Protein AF-A0A505BU95-F1 (afdb_monomer)

Organism: Salmonella enterica (NCBI:txid28901)

Foldseek 3Di:
DKAAQDPQLVVQLVVCVVVVHDNVRSCVVSVIDDDPDDDDHPPPPPDPDVPDDLVVQLVVQLCVQLVVPLVCLVVPDPDPVSVVVSVVSSVVSNVVSDPPDPDPDPDD

InterPro domains:
  IPR001010 Thionin [PF00321] (1-41)
  IPR001010 Thionin [PR00287] (2-20)
  IPR001010 Thionin [PR00287] (25-44)
  IPR001010 Thionin [PS00271] (3-16)
  IPR001010 Thionin [PTHR33920] (1-106)
  IPR036391 Thionin-like superfamily [G3DSA:3.30.1350.10] (1-44)
  IPR036391 Thionin-like superfamily [SSF57429] (1-43)

pLDDT: mean 73.79, std 19.02, range [35.72, 97.88]

Sequence (108 aa):
KSCCPSTSARNIYNTCRFAGGSRPLCAKTSGCKIVDGKCTPPNDKLSLFPHSEEADVTDFCKLGCTSSVCNNINAFVGSEEVNDAVEHCNNACYRFCSKDIDIPTVVA

Solvent-accessible surface area (backbone atoms only — not comparable to full-atom values): 6455 Å² total; per-residue (Å²): 86,78,38,52,90,43,72,67,28,43,51,48,28,50,51,33,46,71,75,67,44,51,72,70,57,20,21,63,77,27,67,27,44,78,42,98,61,81,72,72,69,83,64,91,70,76,75,81,58,100,77,60,55,73,67,54,57,33,50,47,42,27,53,49,40,31,62,72,57,34,58,63,52,78,75,64,64,101,48,78,67,40,58,52,51,39,50,52,40,42,52,51,28,46,50,72,37,38,91,86,57,89,69,79,81,80,83,128

Mean predicted aligned error: 17.08 Å

Radius of gyration: 20.77 Å; Cα contacts (8 Å, |Δi|>4): 84; chains: 1; bounding box: 36×39×56 Å

Structure (mmCIF, N/CA/C/O backbone):
data_AF-A0A505BU95-F1
#
_entry.id   AF-A0A505BU95-F1
#
loop_
_atom_site.group_PDB
_atom_site.id
_atom_site.type_symbol
_atom_site.label_atom_id
_atom_site.label_alt_id
_atom_site.label_comp_id
_atom_site.label_asym_id
_atom_site.label_entity_id
_atom_site.label_seq_id
_atom_site.pdbx_PDB_ins_code
_atom_site.Cartn_x
_atom_site.Cartn_y
_atom_site.Cartn_z
_atom_site.occupancy
_atom_site.B_iso_or_equiv
_atom_site.auth_seq_id
_atom_site.auth_comp_id
_atom_site.auth_asym_id
_atom_site.auth_atom_id
_atom_site.pdbx_PDB_model_num
ATOM 1 N N . LYS A 1 1 ? -4.803 2.244 -19.320 1.00 86.00 1 LYS A N 1
ATOM 2 C CA . LYS A 1 1 ? -4.645 3.391 -18.371 1.00 86.00 1 LYS A CA 1
ATOM 3 C C . LYS A 1 1 ? -3.511 3.086 -17.379 1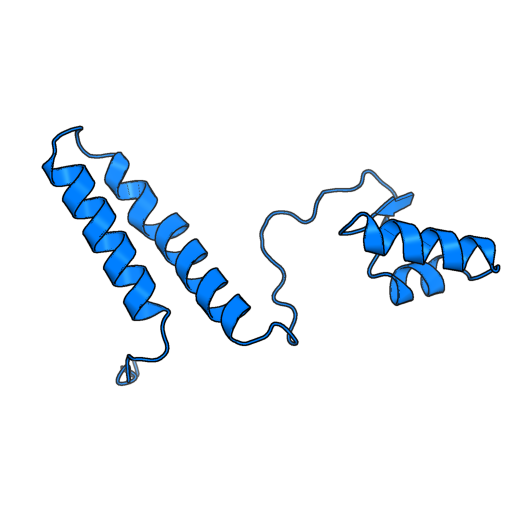.00 86.00 1 LYS A C 1
ATOM 5 O O . LYS A 1 1 ? -3.203 1.915 -17.238 1.00 86.00 1 LYS A O 1
ATOM 10 N N . SER A 1 2 ? -2.836 4.063 -16.752 1.00 88.75 2 SER A N 1
ATOM 11 C CA . SER A 1 2 ? -1.873 3.779 -15.662 1.00 88.75 2 SER A CA 1
ATOM 12 C C . SER A 1 2 ? -2.394 4.284 -14.318 1.00 88.75 2 SER A C 1
ATOM 14 O O . SER A 1 2 ? -2.882 5.412 -14.232 1.00 88.75 2 SER A O 1
ATOM 16 N N . CYS A 1 3 ? -2.275 3.463 -13.280 1.00 91.12 3 CYS A N 1
ATOM 17 C CA . CYS A 1 3 ? -2.721 3.734 -11.916 1.00 91.12 3 CYS A CA 1
ATOM 18 C C . CYS A 1 3 ? -1.516 3.667 -10.989 1.00 91.12 3 CYS A C 1
ATOM 20 O O . CYS A 1 3 ? -0.764 2.699 -11.040 1.00 91.12 3 CYS A O 1
ATOM 22 N N . CYS A 1 4 ? -1.303 4.711 -10.199 1.00 88.50 4 CYS A N 1
ATOM 23 C CA . CYS A 1 4 ? -0.101 4.873 -9.390 1.00 88.50 4 CYS A CA 1
ATOM 24 C C . CYS A 1 4 ? -0.486 4.962 -7.913 1.00 88.50 4 CYS A C 1
ATOM 26 O O . CYS A 1 4 ? -1.514 5.574 -7.624 1.00 88.50 4 CYS A O 1
ATOM 28 N N . PRO A 1 5 ? 0.318 4.385 -7.005 1.00 82.06 5 PRO A N 1
ATOM 29 C CA . PRO A 1 5 ? 0.010 4.346 -5.575 1.00 82.06 5 PRO A CA 1
ATOM 30 C C . PRO A 1 5 ? 0.181 5.702 -4.876 1.00 82.06 5 PRO A C 1
ATOM 32 O O . PRO A 1 5 ? -0.352 5.902 -3.795 1.00 82.06 5 PRO A O 1
ATOM 35 N N . SER A 1 6 ? 0.914 6.641 -5.480 1.00 84.25 6 SER A N 1
ATOM 36 C CA . SER A 1 6 ? 1.164 7.971 -4.920 1.00 84.25 6 SER A CA 1
ATOM 37 C C . SER A 1 6 ? 1.448 9.003 -6.014 1.00 84.25 6 SER A C 1
ATOM 39 O O . SER A 1 6 ? 1.700 8.661 -7.178 1.00 84.25 6 SER A O 1
ATOM 41 N N . THR A 1 7 ? 1.452 10.283 -5.637 1.00 85.88 7 THR A N 1
ATOM 42 C CA . THR A 1 7 ? 1.862 11.389 -6.518 1.00 85.88 7 THR A CA 1
ATOM 43 C C . THR A 1 7 ? 3.328 11.262 -6.939 1.00 85.88 7 THR A C 1
ATOM 45 O O . THR A 1 7 ? 3.653 11.465 -8.106 1.00 85.88 7 THR A O 1
ATOM 48 N N . SER A 1 8 ? 4.215 10.831 -6.038 1.00 88.69 8 SER A N 1
ATOM 49 C CA . SER A 1 8 ? 5.631 10.604 -6.360 1.00 88.69 8 SER A CA 1
ATOM 50 C C . SER A 1 8 ? 5.803 9.505 -7.413 1.00 88.69 8 SER A C 1
ATOM 52 O O . SER A 1 8 ? 6.488 9.710 -8.415 1.00 88.69 8 SER A O 1
ATOM 54 N N . ALA A 1 9 ? 5.099 8.378 -7.261 1.00 89.62 9 ALA A N 1
ATOM 55 C CA . ALA A 1 9 ? 5.071 7.310 -8.262 1.00 89.62 9 ALA A CA 1
ATOM 56 C C . ALA A 1 9 ? 4.535 7.803 -9.618 1.00 89.62 9 ALA A C 1
ATOM 58 O O . ALA A 1 9 ? 5.065 7.455 -10.676 1.00 89.62 9 ALA A O 1
ATOM 59 N N . ARG A 1 10 ? 3.511 8.668 -9.610 1.00 94.00 10 ARG A N 1
ATOM 60 C CA . ARG A 1 10 ? 3.001 9.303 -10.832 1.00 94.00 10 ARG A CA 1
ATOM 61 C C . ARG A 1 10 ? 4.066 10.152 -11.525 1.00 94.00 10 ARG A C 1
ATOM 63 O O . ARG A 1 10 ? 4.196 10.058 -12.746 1.00 94.00 10 ARG A O 1
ATOM 70 N N . ASN A 1 11 ? 4.818 10.947 -10.771 1.00 94.88 11 ASN A N 1
ATOM 71 C CA . ASN A 1 11 ? 5.869 11.802 -11.317 1.00 94.88 11 ASN A CA 1
ATOM 72 C C . ASN A 1 11 ? 6.986 10.968 -11.955 1.00 94.88 11 ASN A C 1
ATOM 74 O O . ASN A 1 11 ? 7.347 11.224 -13.101 1.00 94.88 11 ASN A O 1
ATOM 78 N N . ILE A 1 12 ? 7.441 9.902 -11.287 1.00 95.19 12 ILE A N 1
ATOM 79 C CA . ILE A 1 12 ? 8.445 8.971 -11.834 1.00 95.19 12 ILE A CA 1
ATOM 80 C C . ILE A 1 12 ? 7.947 8.327 -13.137 1.00 95.19 12 ILE A C 1
ATOM 82 O O . ILE A 1 12 ? 8.672 8.305 -14.135 1.00 95.19 12 ILE A O 1
ATOM 86 N N . TYR A 1 13 ? 6.697 7.846 -13.162 1.00 96.12 13 TYR A N 1
ATOM 87 C CA . TYR A 1 13 ? 6.094 7.279 -14.373 1.00 96.12 13 TYR A CA 1
ATOM 88 C C . TYR A 1 13 ? 6.099 8.288 -15.527 1.00 96.12 13 TYR A C 1
ATOM 90 O O . TYR A 1 13 ? 6.461 7.944 -16.653 1.00 96.12 13 TYR A O 1
ATOM 98 N N . ASN A 1 14 ? 5.707 9.535 -15.255 1.00 96.94 14 ASN A N 1
ATOM 99 C CA . ASN A 1 14 ? 5.637 10.591 -16.260 1.00 96.94 14 ASN A CA 1
ATOM 100 C C . ASN A 1 14 ? 7.025 10.949 -16.807 1.00 96.94 14 ASN A C 1
ATOM 102 O O . ASN A 1 14 ? 7.183 11.007 -18.024 1.00 96.94 14 ASN A O 1
ATOM 106 N N . THR A 1 15 ? 8.035 11.097 -15.946 1.00 97.88 15 THR A N 1
ATOM 107 C CA . THR A 1 15 ? 9.426 11.348 -16.359 1.00 97.88 15 THR A CA 1
ATOM 108 C C . THR A 1 15 ? 9.967 10.213 -17.226 1.00 97.88 15 THR A C 1
ATOM 110 O O . THR A 1 15 ? 10.524 10.461 -18.293 1.00 97.88 15 THR A O 1
ATOM 113 N N . CYS A 1 16 ? 9.740 8.955 -16.833 1.00 97.75 16 CYS A N 1
ATOM 114 C CA . CYS A 1 16 ? 10.153 7.799 -17.634 1.00 97.75 16 CYS A CA 1
ATOM 115 C C . CYS A 1 16 ? 9.482 7.785 -19.016 1.00 97.75 16 CYS A C 1
ATOM 117 O O . CYS A 1 16 ? 10.130 7.521 -20.030 1.00 97.75 16 CYS A O 1
ATOM 119 N N . ARG A 1 17 ? 8.182 8.103 -19.079 1.00 97.56 17 ARG A N 1
ATOM 120 C CA . ARG A 1 17 ? 7.446 8.193 -20.348 1.00 97.56 17 ARG A CA 1
ATOM 121 C C . ARG A 1 17 ? 7.936 9.343 -21.220 1.00 97.56 17 ARG A C 1
ATOM 123 O O . ARG A 1 17 ? 7.984 9.174 -22.434 1.00 97.56 17 ARG A O 1
ATOM 130 N N . PHE A 1 18 ? 8.298 10.469 -20.612 1.00 97.31 18 PHE A N 1
ATOM 131 C CA . PHE A 1 18 ? 8.858 11.625 -21.305 1.00 97.31 18 PHE A CA 1
ATOM 132 C C . PHE A 1 18 ? 10.219 11.305 -21.938 1.00 97.31 18 PHE A C 1
ATOM 134 O O . PHE A 1 18 ? 10.458 11.666 -23.083 1.00 97.31 18 PHE A O 1
ATOM 141 N N . ALA A 1 19 ? 11.059 10.527 -21.252 1.00 96.75 19 ALA A N 1
ATOM 142 C CA . ALA A 1 19 ? 12.347 10.052 -21.762 1.00 96.75 19 ALA A CA 1
ATOM 143 C C . ALA A 1 19 ? 12.245 8.940 -22.835 1.00 96.75 19 ALA A C 1
ATOM 145 O O . ALA A 1 19 ? 13.260 8.377 -23.236 1.00 96.75 19 ALA A O 1
ATOM 146 N N . GLY A 1 20 ? 11.038 8.583 -23.291 1.00 96.62 20 GLY A N 1
ATOM 147 C CA . GLY A 1 20 ? 10.822 7.553 -24.316 1.00 96.62 20 GLY A CA 1
ATOM 148 C C . GLY A 1 20 ? 10.675 6.122 -23.784 1.00 96.62 20 GLY A C 1
ATOM 149 O O . GLY A 1 20 ? 10.545 5.183 -24.569 1.00 96.62 20 GLY A O 1
ATOM 150 N N . GLY A 1 21 ? 10.636 5.925 -22.463 1.00 96.75 21 GLY A N 1
ATOM 151 C CA . GLY A 1 21 ? 10.461 4.605 -21.858 1.00 96.75 21 GLY A CA 1
ATOM 152 C C . GLY A 1 21 ? 9.119 3.950 -22.216 1.00 96.75 21 GLY A C 1
ATOM 153 O O . GLY A 1 21 ? 8.074 4.605 -22.322 1.00 96.75 21 GLY A O 1
ATOM 154 N N . SER A 1 22 ? 9.111 2.624 -22.383 1.00 97.06 22 SER A N 1
ATOM 155 C CA . SER A 1 22 ? 7.889 1.864 -22.684 1.00 97.06 22 SER A CA 1
ATOM 156 C C . SER A 1 22 ? 6.909 1.866 -21.500 1.00 97.06 22 SER A C 1
ATOM 158 O O . SER A 1 22 ? 7.296 2.042 -20.346 1.00 97.06 22 SER A O 1
ATOM 160 N N . ARG A 1 23 ? 5.604 1.680 -21.759 1.00 94.69 23 ARG A N 1
ATOM 161 C CA . ARG A 1 23 ? 4.586 1.677 -20.685 1.00 94.69 23 ARG A CA 1
ATOM 162 C C . ARG A 1 23 ? 4.854 0.596 -19.627 1.00 94.69 23 ARG A C 1
ATOM 164 O O . ARG A 1 23 ? 4.759 0.942 -18.451 1.00 94.69 23 ARG A O 1
ATOM 171 N N . PRO A 1 24 ? 5.200 -0.658 -19.994 1.00 95.31 24 PRO A N 1
ATOM 172 C CA . PRO A 1 24 ? 5.520 -1.694 -19.013 1.00 95.31 24 PRO A CA 1
ATOM 173 C C . PRO A 1 24 ? 6.762 -1.359 -18.186 1.00 95.31 24 PRO A C 1
ATOM 175 O O . PRO A 1 24 ? 6.748 -1.536 -16.971 1.00 95.31 24 PRO A O 1
ATOM 178 N N . LEU A 1 25 ? 7.807 -0.818 -18.826 1.00 95.50 25 LEU A N 1
ATOM 179 C CA . LEU A 1 25 ? 9.033 -0.419 -18.139 1.00 95.50 25 LEU A CA 1
ATOM 180 C C . LEU A 1 25 ? 8.749 0.680 -17.115 1.00 95.50 25 LEU A C 1
ATOM 182 O O . LEU A 1 25 ? 9.038 0.510 -15.937 1.00 95.50 25 LEU A O 1
ATOM 186 N N . CYS A 1 26 ? 8.108 1.769 -17.544 1.00 95.44 26 CYS A N 1
ATOM 187 C CA . CYS A 1 26 ? 7.821 2.891 -16.657 1.00 95.44 26 CYS A CA 1
ATOM 188 C C . CYS A 1 26 ? 6.886 2.505 -15.514 1.00 95.44 26 CYS A C 1
ATOM 190 O O . CYS A 1 26 ? 7.080 2.973 -14.401 1.00 95.44 26 CYS A O 1
ATOM 192 N N . ALA A 1 27 ? 5.905 1.633 -15.769 1.00 93.88 27 ALA A N 1
ATOM 193 C CA . ALA A 1 27 ? 5.027 1.096 -14.735 1.00 93.88 27 ALA A CA 1
ATOM 194 C C . ALA A 1 27 ? 5.818 0.317 -13.671 1.00 93.88 27 ALA A C 1
ATOM 196 O O . ALA A 1 27 ? 5.644 0.565 -12.479 1.00 93.88 27 ALA A O 1
ATOM 197 N N . LYS A 1 28 ? 6.738 -0.557 -14.102 1.00 91.44 28 LYS A N 1
ATOM 198 C CA . LYS A 1 28 ? 7.607 -1.332 -13.209 1.00 91.44 28 LYS A CA 1
ATOM 199 C C . LYS A 1 28 ? 8.524 -0.429 -12.380 1.00 91.44 28 LYS A C 1
ATOM 201 O O . LYS A 1 28 ? 8.597 -0.606 -11.171 1.00 91.44 28 LYS A O 1
ATOM 206 N N . THR A 1 29 ? 9.182 0.547 -13.004 1.00 90.06 29 THR A N 1
ATOM 207 C CA . THR A 1 29 ? 10.115 1.461 -12.322 1.00 90.06 29 THR A CA 1
ATOM 208 C C . THR A 1 29 ? 9.422 2.342 -11.286 1.00 90.06 29 THR A C 1
ATOM 210 O O . THR A 1 29 ? 10.012 2.664 -10.262 1.00 90.06 29 THR A O 1
ATOM 213 N N . SER A 1 30 ? 8.174 2.738 -11.533 1.00 88.56 30 SER A N 1
ATOM 214 C CA . SER A 1 30 ? 7.446 3.664 -10.666 1.00 88.56 30 SER A CA 1
ATOM 215 C C . SER A 1 30 ? 6.479 2.988 -9.687 1.00 88.56 30 SER A C 1
ATOM 217 O O . SER A 1 30 ? 5.766 3.688 -8.973 1.00 88.56 30 SER A O 1
ATOM 219 N N . GLY A 1 31 ? 6.353 1.657 -9.709 1.00 88.06 31 GLY A N 1
ATOM 220 C CA . GLY A 1 31 ? 5.336 0.929 -8.936 1.00 88.06 31 GLY A CA 1
ATOM 221 C C . GLY A 1 31 ? 3.892 1.177 -9.399 1.00 88.06 31 GLY A C 1
ATOM 222 O O . GLY A 1 31 ? 2.942 0.877 -8.678 1.00 88.06 31 GLY A O 1
ATOM 223 N N . CYS A 1 32 ? 3.699 1.737 -10.597 1.00 90.44 32 CYS A N 1
ATOM 224 C CA . CYS A 1 32 ? 2.369 1.924 -11.169 1.00 90.44 32 CYS A CA 1
ATOM 225 C C . CYS A 1 32 ? 1.905 0.646 -11.882 1.00 90.44 32 CYS A C 1
ATOM 227 O O . CYS A 1 32 ? 2.703 -0.149 -12.366 1.00 90.44 32 CYS A O 1
ATOM 229 N N . LYS A 1 33 ? 0.591 0.468 -12.015 1.00 90.62 33 LYS A N 1
ATOM 230 C CA . LYS A 1 33 ? -0.023 -0.644 -12.751 1.00 90.62 33 LYS A CA 1
ATOM 231 C C . LYS A 1 33 ? -0.674 -0.138 -14.030 1.00 90.62 33 LYS A C 1
ATOM 233 O O . LYS A 1 33 ? -1.305 0.922 -14.038 1.00 90.62 33 LYS A O 1
ATOM 238 N N . ILE A 1 34 ? -0.522 -0.889 -15.117 1.00 91.19 34 ILE A N 1
ATOM 239 C CA . ILE A 1 34 ? -1.288 -0.662 -16.343 1.00 91.19 34 ILE A CA 1
ATOM 240 C C . ILE A 1 34 ? -2.572 -1.481 -16.236 1.00 91.19 34 ILE A C 1
ATOM 242 O O . ILE A 1 34 ? -2.511 -2.678 -15.990 1.00 91.19 34 ILE A O 1
ATOM 246 N N . VAL A 1 35 ? -3.719 -0.824 -16.382 1.00 88.44 35 VAL A N 1
ATOM 247 C CA . VAL A 1 35 ? -5.044 -1.451 -16.286 1.00 88.44 35 VAL A CA 1
ATOM 248 C C . VAL A 1 35 ? -5.908 -1.035 -17.469 1.00 88.44 35 VAL A C 1
ATOM 250 O O . VAL A 1 35 ? -5.795 0.102 -17.947 1.00 88.44 35 VAL A O 1
ATOM 253 N N . ASP A 1 36 ? -6.815 -1.909 -17.890 1.00 85.31 36 ASP A N 1
ATOM 254 C CA . ASP A 1 36 ? -7.749 -1.660 -18.999 1.00 85.31 36 ASP A CA 1
ATOM 255 C C . ASP A 1 36 ? -9.081 -1.038 -18.546 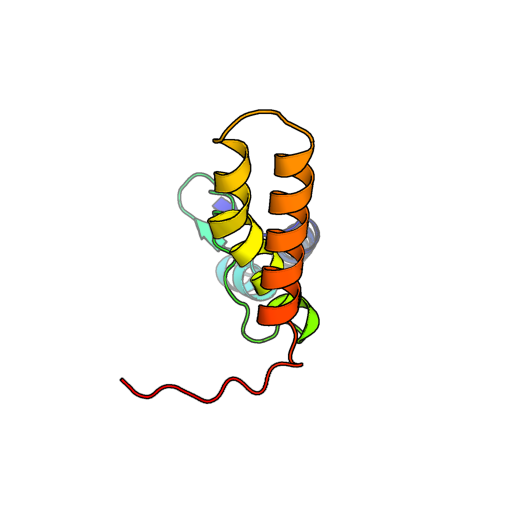1.00 85.31 36 ASP A C 1
ATOM 257 O O . ASP A 1 36 ? -10.057 -1.003 -19.287 1.00 85.31 36 ASP A O 1
ATOM 261 N N . GLY A 1 37 ? -9.116 -0.473 -17.335 1.00 81.25 37 GLY A N 1
ATOM 262 C CA . GLY A 1 37 ? -10.313 0.127 -16.747 1.00 81.25 37 GLY A CA 1
ATOM 263 C C . GLY A 1 37 ? -10.029 1.321 -15.836 1.00 81.25 37 GLY A C 1
ATOM 264 O O . GLY A 1 37 ? -9.026 2.032 -15.977 1.00 81.25 37 GLY A O 1
ATOM 265 N N . LYS A 1 38 ? -10.951 1.571 -14.899 1.00 81.12 38 LYS A N 1
ATOM 266 C CA . LYS A 1 38 ? -10.764 2.586 -13.856 1.00 81.12 38 LYS A CA 1
ATOM 267 C C . LYS A 1 38 ? -9.636 2.165 -12.917 1.00 81.12 38 LYS A C 1
ATOM 269 O O . LYS A 1 38 ? -9.409 0.982 -12.689 1.00 81.12 38 LYS A O 1
ATOM 274 N N . CYS A 1 39 ? -8.941 3.158 -12.369 1.00 77.69 39 CYS A N 1
ATOM 275 C CA . CYS A 1 39 ? -8.059 2.911 -11.243 1.00 77.69 39 CYS A CA 1
ATOM 276 C C . CYS A 1 39 ? -8.939 2.606 -10.046 1.00 77.69 39 CYS A C 1
ATOM 278 O O . CYS A 1 39 ? -9.567 3.512 -9.505 1.00 77.69 39 CYS A O 1
ATOM 280 N N . THR A 1 40 ? -9.007 1.341 -9.664 1.00 70.31 40 THR A N 1
ATOM 281 C CA . THR A 1 40 ? -9.333 1.011 -8.290 1.00 70.31 40 THR A CA 1
ATOM 282 C C . THR A 1 40 ? -8.181 1.559 -7.450 1.00 70.31 40 THR A C 1
ATOM 284 O O . THR A 1 40 ? -7.020 1.251 -7.757 1.00 70.31 40 THR A O 1
ATOM 287 N N . PRO A 1 41 ? -8.454 2.405 -6.440 1.00 59.09 41 PRO A N 1
ATOM 288 C CA . PRO A 1 41 ? -7.499 2.612 -5.363 1.00 59.09 41 PRO A CA 1
ATOM 289 C C . PRO A 1 41 ? -6.997 1.236 -4.915 1.00 59.09 41 PRO A C 1
ATOM 291 O O . PRO A 1 41 ? -7.738 0.252 -5.064 1.00 59.09 41 PRO A O 1
ATOM 294 N N . PRO A 1 42 ? -5.761 1.110 -4.412 1.00 52.25 42 PRO A N 1
ATOM 295 C CA . PRO A 1 42 ? -5.463 -0.085 -3.648 1.00 52.25 42 PRO A CA 1
ATOM 296 C C . PRO A 1 42 ? -6.572 -0.178 -2.599 1.00 52.25 42 PRO A C 1
ATOM 298 O O . PRO A 1 42 ? -6.735 0.736 -1.801 1.00 52.25 42 PRO A O 1
ATOM 301 N N . ASN A 1 43 ? -7.415 -1.213 -2.701 1.00 37.88 43 ASN A N 1
ATOM 302 C CA . ASN A 1 43 ? -8.308 -1.562 -1.611 1.00 37.88 43 ASN A CA 1
ATOM 303 C C . ASN A 1 43 ? -7.413 -1.597 -0.378 1.00 37.88 43 ASN A C 1
ATOM 305 O O . ASN A 1 43 ? -6.336 -2.194 -0.456 1.00 37.88 43 ASN A O 1
ATOM 309 N N . ASP A 1 44 ? -7.858 -0.987 0.712 1.00 40.72 44 ASP A N 1
ATOM 310 C CA . ASP A 1 44 ? -7.156 -0.830 1.992 1.00 40.72 44 ASP A CA 1
ATOM 311 C C . ASP A 1 44 ? -6.829 -2.168 2.697 1.00 40.72 44 ASP A C 1
ATOM 313 O O . ASP A 1 44 ? -6.663 -2.253 3.907 1.00 40.72 44 ASP A O 1
ATOM 317 N N . LYS A 1 45 ? -6.707 -3.256 1.936 1.00 42.81 45 LYS A N 1
ATOM 318 C CA . LYS A 1 45 ? -5.947 -4.451 2.272 1.00 42.81 45 LYS A CA 1
ATOM 319 C C . LYS A 1 45 ? -4.494 -4.179 1.902 1.00 42.81 45 LYS A C 1
ATOM 321 O O . LYS A 1 45 ? -4.017 -4.590 0.841 1.00 42.81 45 LYS A O 1
ATOM 326 N N . LEU A 1 46 ? -3.857 -3.403 2.779 1.00 42.47 46 LEU A N 1
ATOM 327 C CA . LEU A 1 46 ? -2.432 -3.094 2.826 1.00 42.47 46 LEU A CA 1
ATOM 328 C C . LEU A 1 46 ? -1.629 -4.308 2.343 1.00 42.47 46 LEU A C 1
ATOM 330 O O . LEU A 1 46 ? -1.530 -5.331 3.019 1.00 42.47 46 LEU A O 1
ATOM 334 N N . SER A 1 47 ? -1.133 -4.233 1.109 1.00 41.38 47 SER A N 1
ATOM 335 C CA . SER A 1 47 ? -0.211 -5.240 0.604 1.00 41.38 47 SER A CA 1
ATOM 336 C C . SER A 1 47 ? 1.078 -5.054 1.380 1.00 41.38 47 SER A C 1
ATOM 338 O O . SER A 1 47 ? 1.786 -4.080 1.142 1.00 41.38 47 SER A O 1
ATOM 340 N N . LEU A 1 48 ? 1.327 -5.976 2.312 1.00 42.25 48 LEU A N 1
ATOM 341 C CA . LEU A 1 48 ? 2.616 -6.207 2.949 1.00 42.25 48 LEU A CA 1
ATOM 342 C C . LEU A 1 48 ? 3.701 -6.125 1.868 1.00 42.25 48 LEU A C 1
ATOM 344 O O . LEU A 1 48 ? 3.869 -7.041 1.058 1.00 42.25 48 LEU A O 1
ATOM 348 N N . PHE A 1 49 ? 4.409 -5.001 1.813 1.00 41.06 49 PHE A N 1
ATOM 349 C CA . PHE A 1 49 ? 5.680 -4.955 1.120 1.00 41.06 49 PHE A CA 1
ATOM 350 C C . PHE A 1 49 ? 6.664 -5.726 2.007 1.00 41.06 49 PHE A C 1
ATOM 352 O O . PHE A 1 49 ? 6.817 -5.372 3.174 1.00 41.06 49 PHE A O 1
ATOM 359 N N . PRO A 1 50 ? 7.376 -6.744 1.498 1.00 42.50 50 PRO A N 1
ATOM 360 C CA . PRO A 1 50 ? 8.376 -7.489 2.273 1.00 42.50 50 PRO A CA 1
ATOM 361 C C . PRO A 1 50 ? 9.643 -6.662 2.597 1.00 42.50 50 PRO A C 1
ATOM 363 O O . PRO A 1 50 ? 10.677 -7.220 2.945 1.00 42.50 50 PRO A O 1
ATOM 366 N N . HIS A 1 51 ? 9.572 -5.334 2.469 1.00 42.47 51 HIS A N 1
ATOM 367 C CA . HIS A 1 51 ? 10.642 -4.376 2.759 1.00 42.47 51 HIS A CA 1
ATOM 368 C C . HIS A 1 51 ? 10.197 -3.263 3.713 1.00 42.47 51 HIS A C 1
ATOM 370 O O . HIS A 1 51 ? 10.892 -2.259 3.838 1.00 42.47 51 HIS A O 1
ATOM 376 N N . SER A 1 52 ? 9.038 -3.415 4.352 1.00 45.56 52 SER A N 1
ATOM 377 C CA . SER A 1 52 ? 8.602 -2.470 5.367 1.00 45.56 52 SER A CA 1
ATOM 378 C C . SER A 1 52 ? 9.460 -2.613 6.613 1.00 45.56 52 SER A C 1
ATOM 380 O O . SER A 1 52 ? 9.569 -3.701 7.177 1.00 45.56 52 SER A O 1
ATOM 382 N N . GLU A 1 53 ? 10.103 -1.514 7.000 1.00 51.41 53 GLU A N 1
ATOM 383 C CA . GLU A 1 53 ? 10.853 -1.396 8.247 1.00 51.41 53 GLU A CA 1
ATOM 384 C C . GLU A 1 53 ? 9.989 -1.878 9.423 1.00 51.41 53 GLU A C 1
ATOM 386 O O . GLU A 1 53 ? 8.764 -1.771 9.393 1.00 51.41 53 GLU A O 1
ATOM 391 N N . GLU A 1 54 ? 10.603 -2.425 10.472 1.00 52.72 54 GLU A N 1
ATOM 392 C CA . GLU A 1 54 ? 9.881 -3.105 11.563 1.00 52.72 54 GLU A CA 1
ATOM 393 C C . GLU A 1 54 ? 8.821 -2.239 12.276 1.00 52.72 54 GLU A C 1
ATOM 395 O O . GLU A 1 54 ? 7.881 -2.769 12.881 1.00 52.72 54 GLU A O 1
ATOM 400 N N . ALA A 1 55 ? 8.943 -0.912 12.168 1.00 54.22 55 ALA A N 1
ATOM 401 C CA . ALA A 1 55 ? 7.939 0.049 12.610 1.00 54.22 55 ALA A CA 1
ATOM 402 C C . ALA A 1 55 ? 6.602 -0.112 11.858 1.00 54.22 55 ALA A C 1
ATOM 404 O O . ALA A 1 55 ? 5.547 -0.107 12.486 1.00 54.22 55 ALA A O 1
ATOM 405 N N . ASP A 1 56 ? 6.633 -0.363 10.547 1.00 62.03 56 ASP A N 1
ATOM 406 C CA . ASP A 1 56 ? 5.431 -0.475 9.712 1.00 62.03 56 ASP A CA 1
ATOM 407 C C . ASP A 1 56 ? 4.664 -1.783 9.969 1.00 62.03 56 ASP A C 1
ATOM 409 O O . ASP A 1 56 ? 3.437 -1.795 9.971 1.00 62.03 56 ASP A O 1
ATOM 413 N N . VAL A 1 57 ? 5.361 -2.878 10.298 1.00 68.44 57 VAL A N 1
ATOM 414 C CA . VAL A 1 57 ? 4.711 -4.144 10.696 1.00 68.44 57 VAL A CA 1
ATOM 415 C C . VAL A 1 57 ? 4.031 -4.010 12.062 1.00 68.44 57 VAL A C 1
ATOM 417 O O . VAL A 1 57 ? 2.915 -4.498 12.259 1.00 68.44 57 VAL A O 1
ATOM 420 N N . THR A 1 58 ? 4.689 -3.327 12.999 1.00 72.88 58 THR A N 1
ATOM 421 C CA . THR A 1 58 ? 4.167 -3.088 14.351 1.00 72.88 58 THR A CA 1
ATOM 422 C C . THR A 1 58 ? 2.935 -2.187 14.308 1.00 72.88 58 THR A C 1
ATOM 424 O O . THR A 1 58 ? 1.911 -2.504 14.917 1.00 72.88 58 THR A O 1
ATOM 427 N N . ASP A 1 59 ? 3.000 -1.096 13.548 1.00 77.81 59 ASP A N 1
ATOM 428 C CA . ASP A 1 59 ? 1.886 -0.162 13.393 1.00 77.81 59 ASP A CA 1
ATOM 429 C C . ASP A 1 59 ? 0.730 -0.791 12.613 1.00 77.81 59 ASP A C 1
ATOM 431 O O . ASP A 1 59 ? -0.433 -0.614 12.983 1.00 77.81 59 ASP A O 1
ATOM 435 N N . PHE A 1 60 ? 1.027 -1.625 11.612 1.00 77.56 60 PHE A N 1
ATOM 436 C CA . PHE A 1 60 ? 0.006 -2.399 10.916 1.00 77.56 60 PHE A CA 1
ATOM 437 C C . PHE A 1 60 ? -0.724 -3.370 11.845 1.00 77.56 60 PHE A C 1
ATOM 439 O O . PHE A 1 60 ? -1.955 -3.429 11.831 1.00 77.56 60 PHE A O 1
ATOM 446 N N . CYS A 1 61 ? 0.012 -4.106 12.680 1.00 83.44 61 CYS A N 1
ATOM 447 C CA . CYS A 1 61 ? -0.584 -5.007 13.660 1.00 83.44 61 CYS A CA 1
ATOM 448 C C . CYS A 1 61 ? -1.492 -4.237 14.632 1.00 83.44 61 CYS A C 1
ATOM 450 O O . CYS A 1 61 ? -2.636 -4.641 14.850 1.00 83.44 61 CYS A O 1
ATOM 452 N N . LYS A 1 62 ? -1.019 -3.100 15.167 1.00 84.44 62 LYS A N 1
ATOM 453 C CA . LYS A 1 62 ? -1.783 -2.258 16.102 1.00 84.44 62 LYS A CA 1
ATOM 454 C C . LYS A 1 62 ? -3.087 -1.773 15.475 1.00 84.44 62 LYS A C 1
ATOM 456 O O . LYS A 1 62 ? -4.159 -1.993 16.037 1.00 84.44 62 LYS A O 1
ATOM 461 N N . LEU A 1 63 ? -3.001 -1.186 14.280 1.00 83.19 63 LEU A N 1
ATOM 462 C CA . LEU A 1 63 ? -4.161 -0.681 13.543 1.00 83.19 63 LEU A CA 1
ATOM 463 C C . LEU A 1 63 ? -5.141 -1.803 13.179 1.00 83.19 63 LEU A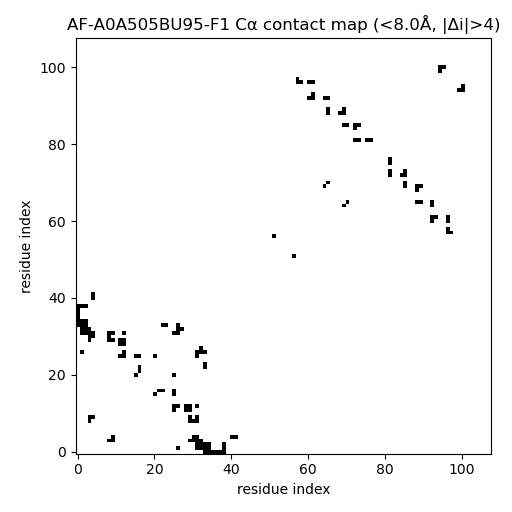 C 1
ATOM 465 O O . LEU A 1 63 ? -6.352 -1.638 13.334 1.00 83.19 63 LEU A O 1
ATOM 469 N N . GLY A 1 64 ? -4.634 -2.956 12.733 1.00 82.75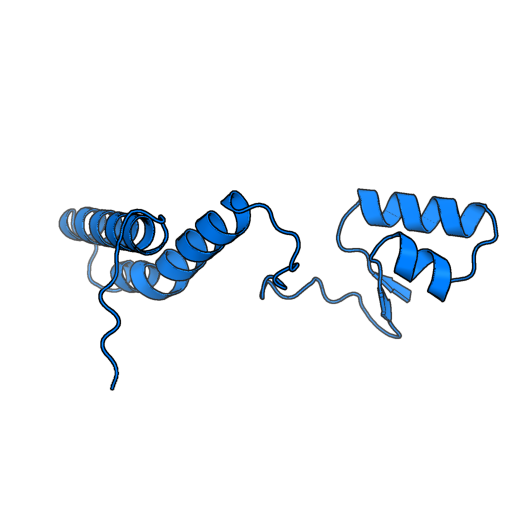 64 GLY A N 1
ATOM 470 C CA . GLY A 1 64 ? -5.452 -4.119 12.393 1.00 82.75 64 GLY A CA 1
ATOM 471 C C . GLY A 1 64 ? -6.190 -4.699 13.601 1.00 82.75 64 GLY A C 1
ATOM 472 O O . GLY A 1 64 ? -7.397 -4.937 13.526 1.00 82.75 64 GLY A O 1
ATOM 473 N N . CYS A 1 65 ? -5.492 -4.875 14.726 1.00 85.62 65 CYS A N 1
ATOM 474 C CA . CYS A 1 65 ? -6.066 -5.398 15.965 1.00 85.62 65 CYS A CA 1
ATOM 475 C C . CYS A 1 65 ? -7.149 -4.465 16.520 1.00 85.62 65 CYS A C 1
ATOM 477 O O . CYS A 1 65 ? -8.282 -4.904 16.727 1.00 85.62 65 CYS A O 1
ATOM 479 N N . THR A 1 66 ? -6.852 -3.167 16.669 1.00 84.44 66 THR A N 1
ATOM 480 C CA . THR A 1 66 ? -7.837 -2.184 17.148 1.00 84.44 66 THR A CA 1
ATOM 481 C C . THR A 1 66 ? -9.063 -2.143 16.239 1.00 84.44 66 THR A C 1
ATOM 483 O O . THR A 1 66 ? -10.197 -2.175 16.722 1.00 84.44 66 THR A O 1
ATOM 486 N N . SER A 1 67 ? -8.850 -2.137 14.919 1.00 81.50 67 SER A N 1
ATOM 487 C CA . SER A 1 67 ? -9.945 -2.045 13.953 1.00 81.50 67 SER A CA 1
ATOM 488 C C . SER A 1 67 ? -10.855 -3.277 13.959 1.00 81.50 67 SER A C 1
ATOM 490 O O . SER A 1 67 ? -12.074 -3.149 13.839 1.00 81.50 67 SER A O 1
ATOM 492 N N . SER A 1 68 ? -10.281 -4.473 14.121 1.00 81.44 68 SER A N 1
ATOM 493 C CA . SER A 1 68 ? -11.039 -5.727 14.097 1.00 81.44 68 SER A CA 1
ATO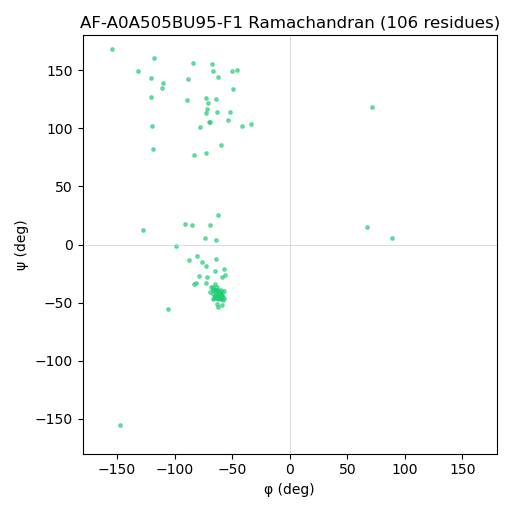M 494 C C . SER A 1 68 ? -11.692 -6.072 15.436 1.00 81.44 68 SER A C 1
ATOM 496 O O . SER A 1 68 ? -12.745 -6.709 15.444 1.00 81.44 68 SER A O 1
ATOM 498 N N . VAL A 1 69 ? -11.055 -5.723 16.557 1.00 81.75 69 VAL A N 1
ATOM 499 C CA . VAL A 1 69 ? -11.457 -6.179 17.897 1.00 81.75 69 VAL A CA 1
ATOM 500 C C . VAL A 1 69 ? -12.134 -5.053 18.672 1.00 81.75 69 VAL A C 1
ATOM 502 O O . VAL A 1 69 ? -13.280 -5.199 19.096 1.00 81.75 69 VAL A O 1
ATOM 505 N N . CYS A 1 70 ? -11.459 -3.911 18.817 1.00 81.06 70 CYS A N 1
ATOM 506 C CA . CYS A 1 70 ? -11.884 -2.846 19.728 1.00 81.06 70 CYS A CA 1
ATOM 507 C C . CYS A 1 70 ? -13.027 -1.989 19.175 1.00 81.06 70 CYS A C 1
ATOM 509 O O . CYS A 1 70 ? -13.839 -1.490 19.948 1.00 81.06 70 CYS A O 1
ATOM 511 N N . ASN A 1 71 ? -13.162 -1.875 17.850 1.00 71.69 71 ASN A N 1
ATOM 512 C CA . ASN A 1 71 ? -14.277 -1.144 17.230 1.00 71.69 71 ASN A CA 1
ATOM 513 C C . ASN A 1 71 ? -15.661 -1.694 17.616 1.00 71.69 71 ASN A C 1
ATOM 515 O O . ASN A 1 71 ? -16.632 -0.941 17.642 1.00 71.69 71 ASN A O 1
ATOM 519 N N . ASN A 1 72 ? -15.759 -2.987 17.940 1.00 69.12 72 ASN A N 1
ATOM 520 C CA . ASN A 1 72 ? -17.023 -3.617 18.327 1.00 69.12 72 ASN A CA 1
ATOM 521 C C . ASN A 1 72 ? -17.453 -3.273 19.764 1.00 69.12 72 ASN A C 1
ATOM 523 O O . ASN A 1 72 ? -18.614 -3.476 20.111 1.00 69.12 72 ASN A O 1
ATOM 527 N N . ILE A 1 73 ? -16.553 -2.727 20.590 1.00 70.50 73 ILE A N 1
ATOM 528 C CA . ILE A 1 73 ? -16.834 -2.367 21.991 1.00 70.50 73 ILE A CA 1
ATOM 529 C C . ILE A 1 73 ? -17.746 -1.129 22.065 1.00 70.50 73 ILE A C 1
ATOM 531 O O . ILE A 1 73 ? -18.594 -1.042 22.948 1.00 70.50 73 ILE A O 1
ATOM 535 N N . ASN A 1 74 ? -17.702 -0.250 21.056 1.00 58.72 74 ASN A N 1
ATOM 536 C CA . ASN A 1 74 ? -18.603 0.906 20.932 1.00 58.72 74 ASN A CA 1
ATOM 537 C C . ASN A 1 74 ? -20.086 0.533 20.741 1.00 58.72 74 ASN A C 1
ATOM 539 O O . ASN A 1 74 ? -20.952 1.403 20.833 1.00 58.72 74 ASN A O 1
ATOM 543 N N . ALA A 1 75 ? -20.404 -0.732 20.444 1.00 56.47 75 ALA A N 1
ATOM 544 C CA . ALA A 1 75 ? -21.779 -1.166 20.204 1.00 56.47 75 ALA A CA 1
ATOM 545 C C . ALA A 1 75 ? -22.581 -1.419 21.497 1.00 56.47 75 ALA A C 1
ATOM 547 O O . ALA A 1 75 ? -23.796 -1.604 21.422 1.00 56.47 75 ALA A O 1
ATOM 548 N N . PHE A 1 76 ? -21.939 -1.421 22.672 1.00 50.75 76 PHE A N 1
ATOM 549 C CA . PHE A 1 76 ? -22.581 -1.784 23.935 1.00 50.75 76 PHE A CA 1
ATOM 550 C C . PHE A 1 76 ? -22.575 -0.621 24.940 1.00 50.75 76 PHE A C 1
ATOM 552 O O . PHE A 1 76 ? -21.762 -0.596 25.844 1.00 50.75 76 PHE A O 1
ATOM 559 N N . VAL A 1 77 ? -23.550 0.291 24.795 1.00 47.81 77 VAL A N 1
ATOM 560 C CA . VAL A 1 77 ? -24.008 1.293 25.791 1.00 47.81 77 VAL A CA 1
ATOM 561 C C . VAL A 1 77 ? -23.053 2.469 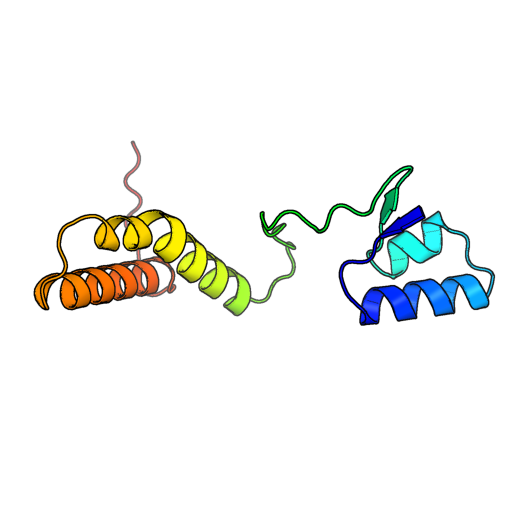26.067 1.00 47.81 77 VAL A C 1
ATOM 563 O O . VAL A 1 77 ? -21.967 2.310 26.583 1.00 47.81 77 VAL A O 1
ATOM 566 N N . GLY A 1 78 ? -23.482 3.705 25.795 1.00 53.47 78 GLY A N 1
ATOM 567 C CA . GLY A 1 78 ? -22.708 4.915 26.107 1.00 53.47 78 GLY A CA 1
ATOM 568 C C . GLY A 1 78 ? -22.655 5.249 27.605 1.00 53.47 78 GLY A C 1
ATOM 569 O O . GLY A 1 78 ? -23.376 6.141 28.048 1.00 53.47 78 GLY A O 1
ATOM 570 N N . SER A 1 79 ? -21.805 4.559 28.368 1.00 57.84 79 SER A N 1
ATOM 571 C CA . SER A 1 79 ? -21.375 4.936 29.725 1.00 57.84 79 SER A CA 1
ATOM 572 C C . SER A 1 79 ? -19.858 5.188 29.765 1.00 57.84 79 SER A C 1
ATOM 574 O O . SER A 1 79 ? -19.124 4.758 28.877 1.00 57.84 79 SER A O 1
ATOM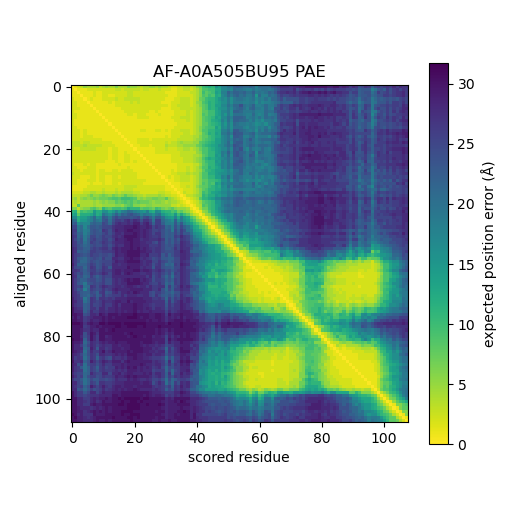 576 N N . GLU A 1 80 ? -19.367 5.904 30.783 1.00 56.78 80 GLU A N 1
ATOM 577 C CA . GLU A 1 80 ? -17.930 6.192 30.980 1.00 56.78 80 GLU A CA 1
ATOM 578 C C . GLU A 1 80 ? -17.068 4.911 31.044 1.00 56.78 80 GLU A C 1
ATOM 580 O O . GLU A 1 80 ? -15.912 4.915 30.625 1.00 56.78 80 GLU A O 1
ATOM 585 N N . GLU A 1 81 ? -17.668 3.791 31.453 1.00 58.69 81 GLU A N 1
ATOM 586 C CA . GLU A 1 81 ? -17.075 2.444 31.500 1.00 58.69 81 GLU A CA 1
ATOM 587 C C . GLU A 1 81 ? -16.730 1.887 30.105 1.00 58.69 81 GLU A C 1
ATOM 589 O O . GLU A 1 81 ? -15.863 1.026 29.966 1.00 58.69 81 GLU A O 1
ATOM 594 N N . VAL A 1 82 ? -17.373 2.384 29.045 1.00 60.28 82 VAL A N 1
ATOM 595 C CA . VAL A 1 82 ? -17.103 1.949 27.665 1.00 60.28 82 VAL A CA 1
ATOM 596 C C . VAL A 1 82 ? -15.882 2.630 27.079 1.00 60.28 82 VAL A C 1
ATOM 598 O O . VAL A 1 82 ? -15.133 1.996 26.336 1.00 60.28 82 VAL A O 1
ATOM 601 N N . ASN A 1 83 ? -15.623 3.880 27.463 1.00 62.69 83 ASN A N 1
ATOM 602 C CA . ASN A 1 83 ? -14.368 4.531 27.100 1.00 62.69 83 ASN A CA 1
ATOM 603 C C . ASN A 1 83 ? -13.178 3.816 27.758 1.00 62.69 83 ASN A C 1
ATOM 605 O O . ASN A 1 83 ? -12.169 3.594 27.089 1.00 62.69 83 ASN A O 1
ATOM 609 N N . ASP A 1 84 ? -13.337 3.373 29.009 1.00 72.75 84 ASP A N 1
ATOM 610 C CA . ASP A 1 84 ? -12.342 2.574 29.734 1.00 72.75 84 ASP A CA 1
ATOM 611 C C . ASP A 1 84 ? -12.106 1.205 29.063 1.00 72.75 84 ASP A C 1
ATOM 613 O O . ASP A 1 84 ? -10.969 0.808 28.803 1.00 72.75 84 ASP A O 1
ATOM 617 N N . ALA A 1 85 ? -13.172 0.515 28.642 1.00 75.44 85 ALA A N 1
ATOM 618 C CA . ALA A 1 85 ? -13.067 -0.754 27.917 1.00 75.44 85 ALA A CA 1
ATOM 619 C C . ALA A 1 85 ? -12.382 -0.619 26.540 1.00 75.44 85 ALA A C 1
ATOM 621 O O . ALA A 1 85 ? -11.594 -1.485 26.141 1.00 75.44 85 ALA A O 1
ATOM 622 N N . VAL A 1 86 ? -12.656 0.464 25.805 1.00 76.75 86 VAL A N 1
ATOM 623 C CA . VAL A 1 86 ? -11.993 0.765 24.526 1.00 76.75 86 VAL A CA 1
ATOM 624 C C . VAL A 1 86 ? -10.512 1.063 24.746 1.00 76.75 86 VAL A C 1
ATOM 626 O O . VAL A 1 86 ? -9.670 0.555 24.002 1.00 76.75 86 VAL A O 1
ATOM 629 N N . GLU A 1 87 ? -10.171 1.836 25.777 1.00 80.31 87 GLU A N 1
ATOM 630 C CA . GLU A 1 87 ? -8.782 2.125 26.136 1.00 80.31 87 GLU A CA 1
ATOM 631 C C . GLU A 1 87 ? -8.022 0.853 26.536 1.00 80.31 87 GLU A C 1
ATOM 633 O O . GLU A 1 87 ? -6.927 0.596 26.024 1.00 80.31 87 GLU A O 1
ATOM 638 N N . HIS A 1 88 ? -8.632 -0.005 27.356 1.00 83.25 88 HIS A N 1
ATOM 639 C CA . HIS A 1 88 ? -8.075 -1.303 27.727 1.00 83.25 88 HIS A CA 1
ATOM 640 C C . HIS A 1 88 ? -7.858 -2.219 26.519 1.00 83.25 88 HIS A C 1
ATOM 642 O O . HIS A 1 88 ? -6.804 -2.853 26.404 1.00 83.25 88 HIS A O 1
ATOM 648 N N . CYS A 1 89 ? -8.813 -2.261 25.588 1.00 83.81 89 CYS A N 1
ATOM 649 C CA . CYS A 1 89 ? -8.679 -3.040 24.362 1.00 83.81 89 CYS A CA 1
ATOM 650 C C . CYS A 1 89 ? -7.554 -2.509 23.466 1.00 83.81 89 CYS A C 1
ATOM 652 O O . CYS A 1 89 ? -6.726 -3.286 22.984 1.00 83.81 89 CYS A O 1
ATOM 654 N N . ASN A 1 90 ? -7.465 -1.186 23.301 1.00 84.38 90 ASN A N 1
ATOM 655 C CA . ASN A 1 90 ? -6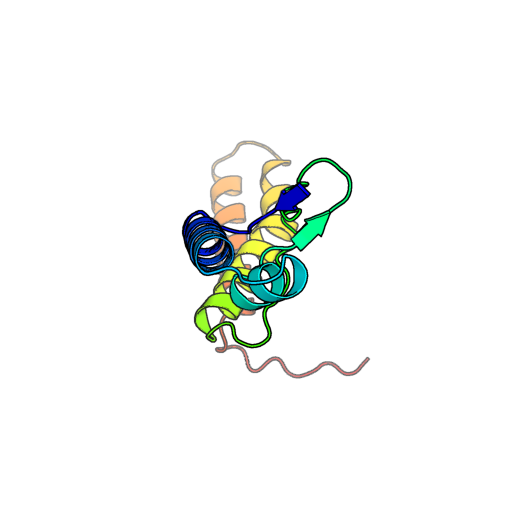.363 -0.559 22.581 1.00 84.38 90 ASN A CA 1
ATOM 656 C C . ASN A 1 90 ? -5.025 -0.928 23.228 1.00 84.38 90 ASN A C 1
ATOM 658 O O . ASN A 1 90 ? -4.126 -1.403 22.542 1.00 84.38 90 ASN A O 1
ATOM 662 N N . ASN A 1 91 ? -4.898 -0.814 24.551 1.00 84.06 91 ASN A N 1
ATOM 663 C CA . ASN A 1 91 ? -3.663 -1.172 25.248 1.00 84.06 91 ASN A CA 1
ATOM 664 C C . ASN A 1 91 ? -3.278 -2.648 25.027 1.00 84.06 91 ASN A C 1
ATOM 666 O O . ASN A 1 91 ? -2.113 -2.943 24.755 1.00 84.06 91 ASN A O 1
ATOM 670 N N . ALA A 1 92 ? -4.249 -3.566 25.067 1.00 84.88 92 ALA A N 1
ATOM 671 C CA . ALA A 1 92 ? -4.025 -4.987 24.808 1.00 84.88 92 ALA A CA 1
ATOM 672 C C . ALA A 1 92 ? -3.529 -5.249 23.376 1.00 84.88 92 ALA A C 1
ATOM 674 O O . ALA A 1 92 ? -2.539 -5.958 23.195 1.00 84.88 92 ALA A O 1
ATOM 675 N N . CYS A 1 93 ? -4.146 -4.620 22.370 1.00 85.38 93 CYS A N 1
ATOM 676 C CA . CYS A 1 93 ? -3.689 -4.685 20.981 1.00 85.38 93 CYS A CA 1
ATOM 677 C C . CYS A 1 93 ? -2.269 -4.129 20.813 1.00 85.38 93 CYS A C 1
ATOM 679 O O . CYS A 1 93 ? -1.441 -4.714 20.118 1.00 85.38 93 CYS A O 1
ATOM 681 N N . TYR A 1 94 ? -1.950 -3.025 21.490 1.00 84.62 94 TYR A N 1
ATOM 682 C CA . TYR A 1 94 ? -0.622 -2.422 21.425 1.00 84.62 94 TYR A CA 1
ATOM 683 C C . TYR A 1 94 ? 0.449 -3.302 22.060 1.00 84.62 94 TYR A C 1
ATOM 685 O O . TYR A 1 94 ? 1.540 -3.411 21.499 1.00 84.62 94 TYR A O 1
ATOM 693 N N . ARG A 1 95 ? 0.139 -3.958 23.184 1.00 84.31 95 ARG A N 1
ATOM 694 C CA . ARG A 1 95 ? 1.033 -4.932 23.822 1.00 84.31 95 ARG A CA 1
ATOM 695 C C . ARG A 1 95 ? 1.227 -6.169 22.958 1.00 84.31 95 ARG A C 1
ATOM 697 O O . ARG A 1 95 ? 2.362 -6.562 22.745 1.00 84.31 95 ARG A O 1
ATOM 704 N N . PHE A 1 96 ? 0.144 -6.731 22.422 1.00 83.00 96 PHE A N 1
ATOM 705 C CA . PHE A 1 96 ? 0.189 -7.905 21.546 1.00 83.00 96 PHE A CA 1
ATOM 706 C C . PHE A 1 96 ? 1.074 -7.685 20.313 1.00 83.00 96 PHE A C 1
ATOM 708 O O . PHE A 1 96 ? 1.809 -8.573 19.897 1.00 83.00 96 PHE A O 1
ATOM 715 N N . CYS A 1 97 ? 1.005 -6.485 19.742 1.00 82.75 97 CYS A N 1
ATOM 716 C CA . CYS A 1 97 ? 1.722 -6.134 18.524 1.00 82.75 97 CYS A CA 1
ATOM 717 C C . CYS A 1 97 ? 3.143 -5.614 18.748 1.00 82.75 97 CYS A C 1
ATOM 719 O O . CYS A 1 97 ? 3.897 -5.485 17.786 1.00 82.75 97 CYS A O 1
ATOM 721 N N . SER A 1 98 ? 3.507 -5.277 19.985 1.00 81.00 98 SER A N 1
ATOM 722 C CA . SER A 1 98 ? 4.873 -4.879 20.326 1.00 81.00 98 SER A CA 1
ATOM 723 C C . SER A 1 98 ? 5.678 -6.133 20.671 1.00 81.00 98 SER A C 1
ATOM 725 O O . SER A 1 98 ? 5.157 -7.058 21.284 1.00 81.00 98 SER A O 1
ATOM 727 N N . LYS A 1 99 ? 6.956 -6.179 20.285 1.00 64.19 99 LYS A N 1
ATOM 728 C CA . LYS A 1 99 ? 7.833 -7.360 20.429 1.00 64.19 99 LYS A CA 1
ATOM 729 C C . LYS A 1 99 ? 8.123 -7.799 21.879 1.00 64.19 99 LYS A C 1
ATOM 731 O O . LYS A 1 99 ? 8.874 -8.745 22.073 1.00 64.19 99 LYS A O 1
ATOM 736 N N . ASP A 1 100 ? 7.525 -7.158 22.880 1.00 55.12 100 ASP A N 1
ATOM 737 C CA . ASP A 1 100 ? 7.763 -7.410 24.308 1.00 55.12 100 ASP A CA 1
ATOM 738 C C . ASP A 1 100 ? 6.930 -8.569 24.890 1.00 55.12 100 ASP A C 1
ATOM 740 O O . ASP A 1 100 ? 6.792 -8.686 26.108 1.00 55.12 100 ASP A O 1
ATOM 744 N N . ILE A 1 101 ? 6.363 -9.441 24.049 1.00 50.72 101 ILE A N 1
ATOM 745 C CA . ILE A 1 101 ? 5.718 -10.671 24.511 1.00 50.72 101 ILE A CA 1
ATOM 746 C C . ILE A 1 101 ? 6.434 -11.865 23.882 1.00 50.72 101 ILE A C 1
ATOM 748 O O . ILE A 1 101 ? 6.187 -12.219 22.730 1.00 50.72 101 ILE A O 1
ATOM 752 N N . ASP A 1 102 ? 7.289 -12.516 24.675 1.00 48.38 102 ASP A N 1
ATOM 753 C CA . ASP A 1 102 ? 7.611 -13.933 24.505 1.00 48.38 102 ASP A CA 1
ATOM 754 C C . ASP A 1 102 ? 6.295 -14.712 24.643 1.00 48.38 102 ASP A C 1
ATOM 756 O O . ASP A 1 102 ? 5.896 -15.113 25.736 1.00 48.38 102 ASP A O 1
ATOM 760 N N . ILE A 1 103 ? 5.547 -14.852 23.547 1.00 50.31 103 ILE A N 1
ATOM 761 C CA . ILE A 1 103 ? 4.345 -15.684 23.526 1.00 50.31 103 ILE A CA 1
ATOM 762 C C . ILE A 1 103 ? 4.841 -17.134 23.548 1.00 50.31 103 ILE A C 1
ATOM 764 O O . ILE A 1 103 ? 5.443 -17.566 22.560 1.00 50.31 103 ILE A O 1
ATOM 768 N N . PRO A 1 104 ? 4.602 -17.923 24.617 1.00 41.09 104 PRO A N 1
ATOM 769 C CA . PRO A 1 104 ? 4.838 -19.352 24.542 1.00 41.09 104 PRO A CA 1
ATOM 770 C C . PRO A 1 104 ? 3.883 -19.893 23.480 1.00 41.09 104 PRO A C 1
ATOM 772 O O . PRO A 1 104 ? 2.662 -19.825 23.622 1.00 41.09 104 PRO A O 1
ATOM 775 N N .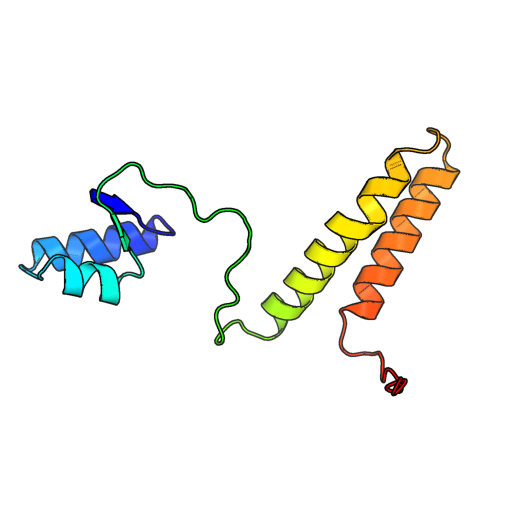 THR A 1 105 ? 4.444 -20.380 22.377 1.00 37.66 105 THR A N 1
ATOM 776 C CA . THR A 1 105 ? 3.703 -21.053 21.312 1.00 37.66 105 THR A CA 1
ATOM 777 C C . THR A 1 105 ? 2.892 -22.193 21.915 1.00 37.66 105 THR A C 1
ATOM 779 O O . THR A 1 105 ? 3.453 -23.220 22.299 1.00 37.66 105 THR A O 1
ATOM 782 N N . VAL A 1 106 ? 1.572 -22.024 21.993 1.00 43.16 106 VAL A N 1
ATOM 783 C CA . VAL A 1 106 ? 0.663 -23.139 22.250 1.00 43.16 106 VAL A CA 1
ATOM 784 C C . VAL A 1 106 ? 0.528 -23.886 20.930 1.00 43.16 106 VAL A C 1
ATOM 786 O O . VAL A 1 106 ? -0.139 -23.428 20.004 1.00 43.16 106 VAL A O 1
ATOM 789 N N . VAL A 1 107 ? 1.245 -25.003 20.827 1.00 35.72 107 VAL A N 1
ATOM 790 C CA . VAL A 1 107 ? 1.074 -25.976 19.747 1.00 35.72 107 VAL A CA 1
ATOM 791 C C . VAL A 1 107 ? -0.259 -26.680 20.001 1.00 35.72 107 VAL A C 1
ATOM 793 O O . VAL A 1 107 ? -0.426 -27.301 21.051 1.00 35.72 107 VAL A O 1
ATOM 796 N N . ALA A 1 108 ? -1.206 -26.506 19.080 1.00 35.78 108 ALA A N 1
ATOM 797 C CA . ALA A 1 108 ? -2.457 -27.262 19.036 1.00 35.78 108 ALA A CA 1
ATOM 798 C C . ALA A 1 108 ? -2.241 -28.625 18.368 1.00 35.78 108 ALA A C 1
ATOM 800 O O . ALA A 1 108 ? -1.417 -28.686 17.425 1.00 35.78 108 ALA A O 1
#

Nearest PDB structures (foldseek):
  1okh-assembly1_A  TM=9.006E-01  e=1.015E-04  Viscum album
  2v9b-assembly1_B  TM=9.328E-01  e=3.445E-04  Viscum album
  7pvb-assembly1_A  TM=8.877E-01  e=2.246E-04  Viscum album
  3szs-assembly6_F  TM=9.216E-01  e=2.154E-03  Helleborus purpurascens
  4fc1-assembly1_A  TM=8.843E-01  e=3.513E-03  Crambe hispanica subsp. abyssinica

Secondary structure (DSSP, 8-state):
-EE-SSHHHHHHHHHHHHTT--HHHHHHHHT-EE-SS------SS----TT--HHHHHHHHHHHHHHHTGGGGGGS--SHHHHHHHHHHHHHHHHHHSTT--------